Protein AF-A0A951U1X3-F1 (afdb_monomer)

Mean predicted aligned error: 3.54 Å

Sequence (59 aa):
MPIPNAENAIVEIRKLRDYCLNPNHDNGKHKARLSLASLGMTAESAEELREILKRSPRL

Solvent-accessible surface area (backbone atoms only — not comparable to full-atom values): 3331 Å² total; per-residue (Å²): 131,78,60,84,67,18,67,74,56,89,72,61,59,60,54,35,27,63,27,40,25,16,67,84,26,92,82,20,22,66,47,12,50,48,40,32,76,76,68,71,39,43,40,85,40,28,66,60,50,46,54,57,63,30,53,52,75,85,125

Nearest PDB structures (foldseek):
  5oql-assembly1_0  TM=3.758E-01  e=4.423E+00  Thermochaetoides thermophila DSM 1495

Radius of gyration: 12.1 Å; Cα contacts (8 Å, |Δi|>4): 73; chains: 1; bounding box: 24×21×37 Å

Secondary structure (DSSP, 8-state):
-PPTTGGG----HHIIIIIIT-TTSTTTHHHHHHHHHHH---GGGHHHHHHHHH-----

pLDDT: mean 92.88, std 10.05, range [52.28, 98.38]

Structure (mmCIF, N/CA/C/O backbone):
data_AF-A0A951U1X3-F1
#
_entry.id   AF-A0A951U1X3-F1
#
loop_
_atom_site.group_PDB
_atom_site.id
_atom_site.type_symbol
_atom_site.label_atom_id
_atom_site.label_a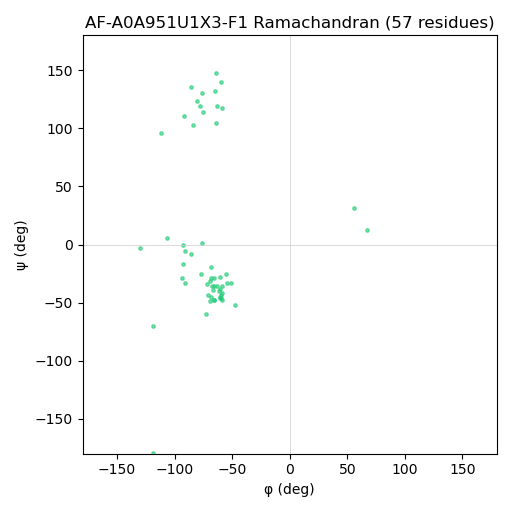lt_id
_atom_site.label_comp_id
_atom_site.label_asym_id
_atom_site.label_entity_id
_atom_site.label_seq_id
_atom_site.pdbx_PDB_ins_code
_atom_site.Cartn_x
_atom_site.Cartn_y
_atom_site.Cartn_z
_atom_site.occupancy
_atom_site.B_iso_or_equiv
_atom_site.auth_seq_id
_atom_site.auth_comp_id
_atom_site.auth_asym_id
_atom_site.auth_atom_id
_atom_site.pdbx_PDB_model_num
ATOM 1 N N . MET A 1 1 ? -8.167 15.157 11.842 1.00 76.06 1 MET A N 1
ATOM 2 C CA . MET A 1 1 ? -9.329 14.389 12.337 1.00 76.06 1 MET A CA 1
ATOM 3 C C . MET A 1 1 ? -8.953 12.915 12.274 1.00 76.06 1 MET A C 1
ATOM 5 O O . MET A 1 1 ? -8.509 12.507 11.205 1.00 76.06 1 MET A O 1
ATOM 9 N N . PRO A 1 2 ? -9.019 12.150 13.378 1.00 79.75 2 PRO A N 1
ATOM 10 C CA . PRO A 1 2 ? -8.784 10.707 13.327 1.00 79.75 2 PRO A CA 1
ATOM 11 C C . PRO A 1 2 ? -9.865 10.024 12.484 1.00 79.75 2 PRO A C 1
ATOM 13 O O . PRO A 1 2 ? -11.005 10.486 12.456 1.00 79.75 2 PRO A O 1
ATOM 16 N N . ILE A 1 3 ? -9.506 8.943 1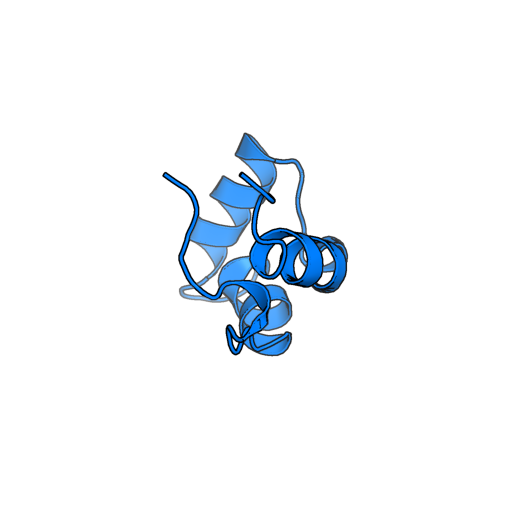1.788 1.00 83.50 3 ILE A N 1
ATOM 17 C CA . ILE A 1 3 ? -10.472 8.120 11.051 1.00 83.50 3 ILE A CA 1
ATOM 18 C C . ILE A 1 3 ? -11.195 7.234 12.078 1.00 83.50 3 ILE A C 1
ATOM 20 O O . ILE A 1 3 ? -10.524 6.451 12.755 1.00 83.50 3 ILE A O 1
ATOM 24 N N . PRO A 1 4 ? -12.529 7.333 12.229 1.00 87.81 4 PRO A N 1
ATOM 25 C CA . PRO A 1 4 ? -13.267 6.467 13.144 1.00 87.81 4 PRO A CA 1
ATOM 26 C C . PRO A 1 4 ? -13.107 4.990 12.766 1.00 87.81 4 PRO A C 1
ATOM 28 O O . PRO A 1 4 ? -13.165 4.651 11.584 1.00 87.81 4 PRO A O 1
ATOM 31 N N . ASN A 1 5 ? -12.959 4.115 13.766 1.00 89.56 5 ASN A N 1
ATOM 32 C CA . ASN A 1 5 ? -12.841 2.660 13.594 1.00 89.56 5 ASN A CA 1
ATOM 33 C C . ASN A 1 5 ? -11.693 2.219 12.662 1.00 89.56 5 ASN A C 1
ATOM 35 O O . ASN A 1 5 ? -11.818 1.199 11.978 1.00 89.56 5 ASN A O 1
ATOM 39 N N . ALA A 1 6 ? -10.589 2.972 12.602 1.00 90.94 6 ALA A N 1
ATOM 40 C CA . ALA A 1 6 ? -9.431 2.647 11.764 1.00 90.94 6 ALA A CA 1
ATOM 41 C C . ALA A 1 6 ? -8.881 1.231 12.028 1.00 90.94 6 ALA A C 1
ATOM 43 O O . ALA A 1 6 ? -8.457 0.543 11.102 1.00 90.94 6 ALA A O 1
ATOM 44 N N . GLU A 1 7 ? -8.968 0.747 13.266 1.00 91.75 7 GLU A N 1
ATOM 45 C CA . GLU A 1 7 ? -8.566 -0.603 13.661 1.00 91.75 7 GLU A CA 1
ATOM 46 C C . GLU A 1 7 ? -9.353 -1.712 12.940 1.00 91.75 7 GLU A C 1
ATOM 48 O O . GLU A 1 7 ? -8.816 -2.797 12.698 1.00 91.75 7 GLU A O 1
ATOM 53 N N . ASN A 1 8 ? -10.593 -1.412 12.537 1.00 92.62 8 ASN A N 1
ATOM 54 C CA . ASN A 1 8 ? -11.489 -2.308 11.807 1.00 92.62 8 ASN A CA 1
ATOM 55 C C . ASN A 1 8 ? -11.375 -2.141 10.281 1.00 92.62 8 ASN A C 1
ATOM 57 O O . ASN A 1 8 ? -12.075 -2.823 9.532 1.00 92.62 8 ASN A O 1
ATOM 61 N N . ALA A 1 9 ? -10.513 -1.240 9.796 1.00 92.25 9 ALA A N 1
ATOM 62 C CA . ALA A 1 9 ? -10.343 -1.014 8.369 1.00 92.25 9 ALA A CA 1
ATOM 63 C C . ALA A 1 9 ? -9.760 -2.254 7.675 1.00 92.25 9 ALA A C 1
ATOM 65 O O . ALA A 1 9 ? -8.740 -2.820 8.086 1.00 92.25 9 ALA A O 1
ATOM 66 N N . ILE A 1 10 ? -10.381 -2.640 6.559 1.00 94.88 10 ILE A N 1
ATOM 67 C CA . ILE A 1 10 ? -9.852 -3.677 5.674 1.00 94.88 10 ILE A CA 1
ATOM 68 C C . ILE A 1 10 ? -8.841 -3.022 4.737 1.00 94.88 10 ILE A C 1
ATOM 70 O O . ILE A 1 10 ? -9.194 -2.354 3.765 1.00 94.88 10 ILE A O 1
ATOM 74 N N . VAL A 1 11 ? -7.563 -3.229 5.037 1.00 95.12 11 VAL A N 1
ATOM 75 C CA . VAL A 1 11 ? -6.450 -2.743 4.222 1.00 95.12 11 VAL A CA 1
ATOM 76 C C . VAL A 1 11 ? -5.760 -3.945 3.588 1.00 95.12 11 VAL A C 1
ATOM 78 O O . VAL A 1 11 ? -4.927 -4.612 4.203 1.00 95.12 11 VAL A O 1
ATOM 81 N N . GLU A 1 12 ? -6.139 -4.250 2.346 1.00 97.56 12 GLU A N 1
ATOM 82 C CA . GLU A 1 12 ? -5.531 -5.347 1.597 1.00 97.56 12 GLU A CA 1
ATOM 83 C C . GLU A 1 12 ? -4.046 -5.082 1.344 1.00 97.56 12 GLU A C 1
ATOM 85 O O . GLU A 1 12 ? -3.679 -4.143 0.632 1.00 97.56 12 GLU A O 1
ATOM 90 N N . ILE A 1 13 ? -3.189 -5.966 1.859 1.00 97.88 13 ILE A N 1
ATOM 91 C CA . ILE A 1 13 ? -1.736 -5.818 1.729 1.00 97.88 13 ILE A CA 1
ATOM 92 C C . ILE A 1 13 ? -1.284 -5.771 0.264 1.00 97.88 13 ILE A C 1
ATOM 94 O O . ILE A 1 13 ? -0.415 -4.981 -0.089 1.00 97.88 13 ILE A O 1
ATOM 98 N N . ARG A 1 14 ? -1.938 -6.535 -0.620 1.00 97.88 14 ARG A N 1
ATOM 99 C CA . ARG A 1 14 ? -1.662 -6.534 -2.067 1.00 97.88 14 ARG A CA 1
ATOM 100 C C . ARG A 1 14 ? -1.955 -5.182 -2.709 1.00 97.88 14 ARG A C 1
ATOM 102 O O . ARG A 1 14 ? -1.218 -4.739 -3.579 1.00 97.88 14 ARG A O 1
ATOM 109 N N . LYS A 1 15 ? -2.985 -4.469 -2.247 1.00 97.19 15 LYS A N 1
ATOM 110 C CA . LYS A 1 15 ? -3.304 -3.130 -2.759 1.00 97.19 15 LYS A CA 1
ATOM 111 C C . LYS A 1 15 ? -2.249 -2.105 -2.346 1.00 97.19 15 LYS A C 1
ATOM 113 O O . LYS A 1 15 ? -1.988 -1.173 -3.101 1.00 97.19 15 LYS A O 1
ATOM 118 N N . LEU A 1 16 ? -1.619 -2.289 -1.186 1.00 97.81 16 LEU A N 1
ATOM 119 C CA . LEU A 1 16 ? -0.473 -1.480 -0.778 1.00 97.81 16 LEU A CA 1
ATOM 120 C C . LEU A 1 16 ? 0.778 -1.851 -1.574 1.00 97.81 16 LEU A C 1
ATOM 122 O O . LEU A 1 16 ? 1.301 -1.011 -2.299 1.00 97.81 16 LEU A O 1
ATOM 126 N N . ARG A 1 17 ? 1.216 -3.107 -1.480 1.00 98.38 17 ARG A N 1
ATOM 127 C CA . ARG A 1 17 ? 2.487 -3.582 -2.035 1.00 98.38 17 ARG A CA 1
ATOM 128 C C . ARG A 1 17 ? 2.502 -3.610 -3.560 1.00 98.38 17 ARG A C 1
ATOM 130 O O . ARG A 1 17 ? 3.433 -3.094 -4.165 1.00 98.38 17 ARG A O 1
ATOM 137 N N . ASP A 1 18 ? 1.471 -4.188 -4.171 1.00 98.25 18 ASP A N 1
ATOM 138 C CA . ASP A 1 18 ? 1.480 -4.539 -5.594 1.00 98.25 18 ASP A CA 1
ATOM 139 C C . ASP A 1 18 ? 0.892 -3.414 -6.466 1.00 98.25 18 ASP A C 1
ATOM 141 O O . ASP A 1 18 ? 1.157 -3.375 -7.667 1.00 98.25 18 ASP A O 1
ATOM 145 N N . TYR A 1 19 ? 0.157 -2.463 -5.865 1.00 98.00 19 TYR A N 1
ATOM 146 C CA . TYR A 1 19 ? -0.449 -1.308 -6.545 1.00 98.00 19 TYR A CA 1
ATOM 147 C C . TYR A 1 19 ? 0.055 0.047 -6.027 1.00 98.00 19 TYR A C 1
ATOM 149 O O . TYR A 1 19 ? 0.756 0.748 -6.752 1.00 98.00 19 TYR A O 1
ATOM 157 N N . CYS A 1 20 ? -0.302 0.452 -4.803 1.00 97.75 20 CYS A N 1
ATOM 158 C CA . CYS A 1 20 ? -0.070 1.822 -4.322 1.00 97.75 20 CYS A CA 1
ATOM 159 C C . CYS A 1 20 ? 1.412 2.182 -4.168 1.00 97.75 20 CYS A C 1
ATOM 161 O O . CYS A 1 20 ? 1.771 3.327 -4.419 1.00 97.75 20 CYS A O 1
ATOM 163 N N . LEU A 1 21 ? 2.245 1.230 -3.751 1.00 98.25 21 LEU A N 1
ATOM 164 C CA . LEU A 1 21 ? 3.678 1.412 -3.501 1.00 98.25 21 LEU A CA 1
ATOM 165 C C . LEU A 1 21 ? 4.548 0.768 -4.589 1.00 98.25 21 LEU A C 1
ATOM 167 O O . LEU A 1 21 ? 5.772 0.759 -4.477 1.00 98.25 21 LEU A O 1
ATOM 171 N N . ASN A 1 22 ? 3.927 0.250 -5.654 1.00 98.31 22 ASN A N 1
ATOM 172 C CA . ASN A 1 22 ? 4.627 -0.380 -6.763 1.00 98.31 22 ASN A CA 1
ATOM 173 C C . ASN A 1 22 ? 4.940 0.646 -7.869 1.00 98.31 22 ASN A C 1
ATOM 175 O O . ASN A 1 22 ? 4.023 1.078 -8.579 1.00 98.31 22 ASN A O 1
ATOM 179 N N . PRO A 1 23 ? 6.217 1.017 -8.082 1.00 97.75 23 PRO A N 1
ATOM 180 C CA . PRO A 1 23 ? 6.594 1.948 -9.144 1.00 97.75 23 PRO A CA 1
ATOM 181 C C . PRO A 1 23 ? 6.401 1.369 -10.554 1.00 97.75 23 PRO A C 1
ATOM 183 O O . PRO A 1 23 ? 6.295 2.137 -11.507 1.00 97.75 23 PRO A O 1
ATOM 186 N N . ASN A 1 24 ? 6.315 0.042 -10.689 1.00 97.94 24 ASN A N 1
ATOM 187 C CA . ASN A 1 24 ? 6.136 -0.648 -11.966 1.00 97.94 24 ASN A CA 1
ATOM 188 C C . ASN A 1 24 ? 4.661 -0.878 -12.325 1.00 97.94 24 ASN A C 1
ATOM 190 O O . ASN A 1 24 ? 4.373 -1.356 -13.416 1.00 97.94 24 ASN A O 1
ATOM 194 N N . HIS A 1 25 ? 3.713 -0.558 -11.438 1.00 98.06 25 HIS A N 1
ATOM 195 C CA . HIS A 1 25 ? 2.299 -0.738 -11.747 1.00 98.06 25 HIS A CA 1
ATOM 196 C C . HIS A 1 25 ? 1.808 0.367 -12.690 1.00 98.06 25 HIS A C 1
ATOM 198 O O . HIS A 1 25 ? 1.914 1.551 -12.367 1.00 98.06 25 HIS A O 1
ATOM 204 N N . ASP A 1 26 ? 1.132 -0.012 -13.779 1.00 97.19 26 ASP A N 1
ATOM 205 C CA . ASP A 1 26 ? 0.659 0.898 -14.837 1.00 97.19 26 ASP A CA 1
ATOM 206 C C . ASP A 1 26 ? -0.052 2.150 -14.305 1.00 97.19 26 ASP A C 1
ATOM 208 O O . ASP A 1 26 ? 0.341 3.275 -14.619 1.00 97.19 26 ASP A O 1
ATOM 212 N N . ASN A 1 27 ? -1.043 1.947 -13.431 1.00 96.38 27 ASN A N 1
ATOM 213 C CA . ASN A 1 27 ? -1.796 3.016 -12.767 1.00 96.38 27 ASN A CA 1
ATOM 214 C C . ASN A 1 27 ? -1.238 3.424 -11.383 1.00 96.38 27 ASN A C 1
ATOM 216 O O . ASN A 1 27 ? -1.418 4.562 -10.942 1.00 96.38 27 ASN A O 1
ATOM 220 N N . GLY A 1 28 ? -0.591 2.498 -10.668 1.00 97.06 28 GLY A N 1
ATOM 221 C CA . GLY A 1 28 ? -0.136 2.677 -9.286 1.00 97.06 28 GLY A CA 1
ATOM 222 C C . GLY A 1 28 ? 1.132 3.520 -9.147 1.00 97.06 28 GLY A C 1
ATOM 223 O O . GLY A 1 28 ? 1.301 4.211 -8.142 1.00 97.06 28 G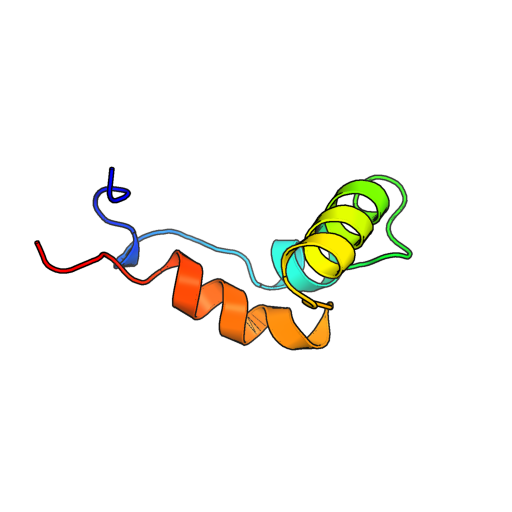LY A O 1
ATOM 224 N N . LYS A 1 29 ? 1.966 3.575 -10.192 1.00 98.00 29 LYS A N 1
ATOM 225 C CA . LYS A 1 29 ? 3.271 4.259 -10.201 1.00 98.00 29 LYS A CA 1
ATOM 226 C C . LYS A 1 29 ? 3.257 5.711 -9.720 1.00 98.00 29 LYS A C 1
ATOM 228 O O . LYS A 1 29 ? 4.213 6.169 -9.100 1.00 98.00 29 LYS A O 1
ATOM 233 N N . HIS A 1 30 ? 2.177 6.453 -9.973 1.00 98.12 30 HIS A N 1
ATOM 234 C CA . HIS A 1 30 ? 2.057 7.846 -9.530 1.00 98.12 30 HIS A CA 1
ATOM 235 C C . HIS A 1 30 ? 1.860 7.962 -8.013 1.00 98.12 30 HIS A C 1
ATOM 237 O O . HIS A 1 30 ? 2.376 8.895 -7.403 1.00 98.12 30 HIS A O 1
ATOM 243 N N . LYS A 1 31 ? 1.162 6.994 -7.403 1.00 97.44 31 LYS A N 1
ATOM 244 C CA . LYS A 1 31 ? 1.023 6.886 -5.945 1.00 97.44 31 LYS A CA 1
ATOM 245 C C . LYS A 1 31 ? 2.346 6.452 -5.328 1.00 97.44 31 LYS A C 1
ATOM 247 O O . LYS A 1 31 ? 2.791 7.096 -4.390 1.00 97.44 31 LYS A O 1
ATOM 252 N N . ALA A 1 32 ? 3.020 5.475 -5.937 1.00 98.38 32 ALA A N 1
ATOM 253 C CA . ALA A 1 32 ? 4.320 5.002 -5.471 1.00 98.38 32 ALA A CA 1
ATOM 254 C C . ALA A 1 32 ? 5.360 6.131 -5.464 1.00 98.38 32 ALA A C 1
ATOM 256 O O . ALA A 1 32 ? 6.074 6.315 -4.484 1.00 98.38 32 ALA A O 1
ATOM 257 N N . ARG A 1 33 ? 5.386 6.957 -6.522 1.00 98.25 33 ARG A N 1
ATOM 258 C CA . ARG A 1 33 ? 6.255 8.139 -6.593 1.00 98.25 33 ARG A CA 1
ATOM 259 C C . ARG A 1 33 ? 5.958 9.143 -5.481 1.00 98.25 33 ARG A C 1
ATOM 261 O O . ARG A 1 33 ? 6.895 9.659 -4.884 1.00 98.25 33 ARG A O 1
ATOM 268 N N . LEU A 1 34 ? 4.683 9.431 -5.219 1.00 97.75 34 LEU A N 1
ATOM 269 C CA . LEU A 1 34 ? 4.292 10.359 -4.159 1.00 97.75 34 LEU A CA 1
ATOM 270 C C . LEU A 1 34 ? 4.663 9.811 -2.776 1.00 97.75 34 LEU A C 1
ATOM 272 O O . LEU A 1 34 ? 5.279 10.521 -1.991 1.00 97.75 34 LEU A O 1
ATOM 276 N N . SER A 1 35 ? 4.343 8.548 -2.494 1.00 97.06 35 SER A N 1
ATOM 277 C CA . SER A 1 35 ? 4.693 7.888 -1.233 1.00 97.06 35 SER A CA 1
ATOM 278 C C . SER A 1 35 ? 6.201 7.879 -0.989 1.00 97.06 35 SER A C 1
ATOM 280 O O . SER A 1 35 ? 6.634 8.197 0.116 1.00 97.06 35 SER A O 1
ATOM 282 N N . LEU A 1 36 ? 7.005 7.607 -2.019 1.00 98.06 36 LEU A N 1
ATOM 283 C CA . LEU A 1 36 ? 8.460 7.681 -1.919 1.00 98.06 36 LEU A CA 1
ATOM 284 C C . LEU A 1 36 ? 8.940 9.117 -1.670 1.00 98.06 36 LEU A C 1
ATOM 286 O O . LEU A 1 36 ? 9.735 9.348 -0.767 1.00 98.06 36 LEU A O 1
ATOM 290 N N . ALA A 1 37 ? 8.445 10.090 -2.438 1.00 98.19 37 ALA A N 1
ATOM 291 C CA . ALA A 1 37 ? 8.888 11.481 -2.338 1.00 98.19 37 ALA A CA 1
ATOM 292 C C . ALA A 1 37 ? 8.485 12.154 -1.017 1.00 98.19 37 ALA A C 1
ATOM 294 O O . ALA A 1 37 ? 9.228 12.979 -0.497 1.00 98.19 37 ALA A O 1
ATOM 295 N N . SER A 1 38 ? 7.306 11.828 -0.485 1.00 97.12 38 SER A N 1
ATOM 296 C CA . SER A 1 38 ? 6.776 12.451 0.729 1.00 97.12 38 SER A CA 1
ATOM 297 C C . SER A 1 38 ? 7.155 11.708 2.007 1.00 97.12 38 SER A C 1
ATOM 299 O O . SER A 1 38 ? 7.3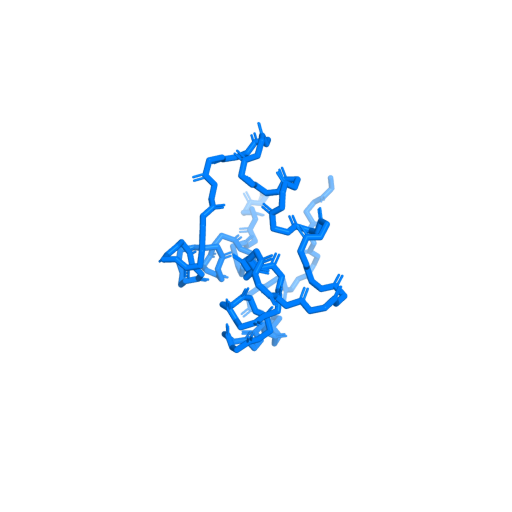01 12.349 3.042 1.00 97.12 38 SER A O 1
ATOM 301 N N . LEU A 1 39 ? 7.271 10.376 1.957 1.00 95.31 39 LEU A N 1
ATOM 302 C CA . LEU A 1 39 ? 7.393 9.529 3.151 1.00 95.31 39 LEU A CA 1
ATOM 303 C C . LEU A 1 39 ? 8.564 8.538 3.090 1.00 95.31 39 LEU A C 1
ATOM 305 O O . LEU A 1 39 ? 8.762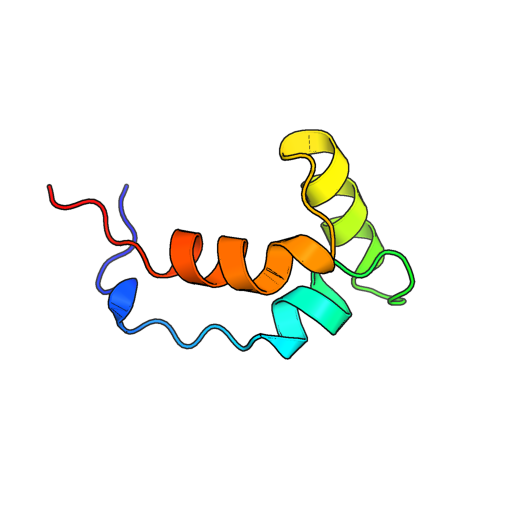 7.793 4.042 1.00 95.31 39 LEU A O 1
ATOM 309 N N . GLY A 1 40 ? 9.315 8.476 1.986 1.00 97.44 40 GLY A N 1
ATOM 310 C CA . GLY A 1 40 ? 10.386 7.488 1.814 1.00 97.44 40 GLY A CA 1
ATOM 311 C C . GLY A 1 40 ? 9.891 6.040 1.711 1.00 97.44 40 GLY A C 1
ATOM 312 O O . GLY A 1 40 ? 10.693 5.116 1.801 1.00 97.44 40 GLY A O 1
ATOM 313 N N . MET A 1 41 ? 8.584 5.824 1.535 1.00 97.75 41 MET A N 1
ATOM 314 C CA . MET A 1 41 ? 7.984 4.490 1.565 1.00 97.75 41 MET A CA 1
ATOM 315 C C . MET A 1 41 ? 8.045 3.804 0.201 1.00 97.75 41 MET A C 1
ATOM 317 O O . MET A 1 41 ? 7.691 4.390 -0.826 1.00 97.75 41 MET A O 1
ATOM 321 N N . THR A 1 42 ? 8.427 2.530 0.212 1.00 98.19 42 THR A N 1
ATOM 322 C CA . THR A 1 42 ? 8.455 1.643 -0.960 1.00 98.19 42 THR A CA 1
ATOM 3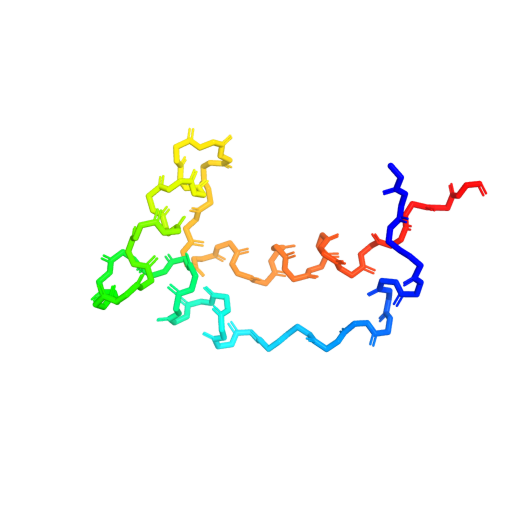23 C C . THR A 1 42 ? 7.510 0.461 -0.746 1.00 98.19 42 THR A C 1
ATOM 325 O O . THR A 1 42 ? 6.862 0.351 0.293 1.00 98.19 42 THR A O 1
ATOM 328 N N . ALA A 1 43 ? 7.426 -0.460 -1.711 1.00 98.06 43 ALA A N 1
ATOM 329 C CA . ALA A 1 43 ? 6.660 -1.696 -1.552 1.00 98.06 43 ALA A CA 1
ATOM 330 C C . ALA A 1 43 ? 7.079 -2.523 -0.316 1.00 98.06 43 ALA A C 1
ATOM 332 O O . ALA A 1 43 ? 6.251 -3.248 0.233 1.00 98.06 43 ALA A O 1
ATOM 333 N N . GLU A 1 44 ? 8.322 -2.385 0.157 1.00 98.19 44 GLU A N 1
ATOM 334 C CA . GLU A 1 44 ? 8.816 -3.039 1.379 1.00 98.19 44 GLU A CA 1
ATOM 335 C C . GLU A 1 44 ? 8.161 -2.470 2.646 1.00 98.19 44 GLU A C 1
ATOM 337 O O . GLU A 1 44 ? 7.930 -3.198 3.609 1.00 98.19 44 GLU A O 1
ATOM 342 N N . SER A 1 45 ? 7.753 -1.199 2.620 1.00 98.06 45 SER A N 1
ATOM 343 C CA . SER A 1 45 ? 7.046 -0.528 3.716 1.00 98.06 45 SER A CA 1
ATOM 344 C C . SER A 1 45 ? 5.564 -0.923 3.818 1.00 98.06 45 SER A C 1
ATOM 346 O O . SER A 1 45 ? 4.844 -0.378 4.650 1.00 98.06 45 SER A O 1
ATOM 348 N N . ALA A 1 46 ? 5.054 -1.825 2.968 1.00 97.81 46 ALA A N 1
ATOM 349 C CA . ALA A 1 46 ? 3.616 -2.088 2.858 1.00 97.81 46 ALA A CA 1
ATOM 350 C C . ALA A 1 46 ? 2.975 -2.607 4.158 1.00 97.81 46 ALA A C 1
ATOM 352 O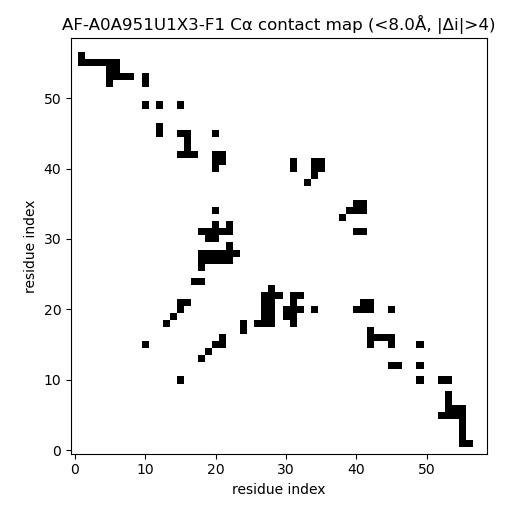 O . ALA A 1 46 ? 1.864 -2.194 4.493 1.00 97.81 46 ALA A O 1
ATOM 353 N N . GLU A 1 47 ? 3.658 -3.490 4.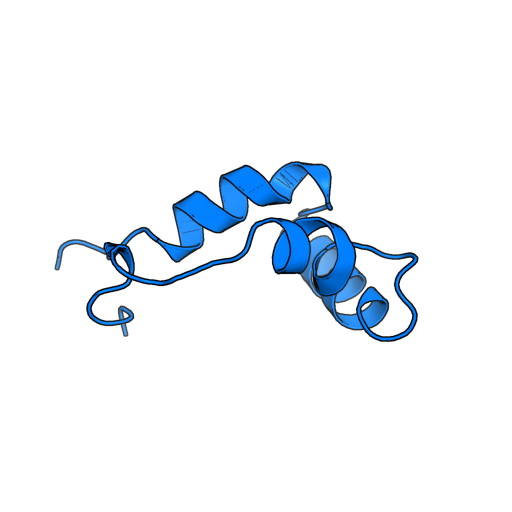890 1.00 97.75 47 GLU A N 1
ATOM 354 C CA . GLU A 1 47 ? 3.169 -3.996 6.182 1.00 97.75 47 GLU A CA 1
ATOM 355 C C . GLU A 1 47 ? 3.182 -2.893 7.248 1.00 97.75 47 GLU A C 1
ATOM 357 O O . GLU A 1 47 ? 2.184 -2.684 7.933 1.00 97.75 47 GLU A O 1
ATOM 362 N N . GLU A 1 48 ? 4.265 -2.116 7.328 1.00 96.31 48 GLU A N 1
ATOM 363 C CA . GLU A 1 48 ? 4.364 -0.977 8.246 1.00 96.31 48 GLU A CA 1
ATOM 364 C C . GLU A 1 48 ? 3.254 0.049 7.984 1.00 96.31 48 GLU A C 1
ATOM 366 O O . GLU A 1 48 ? 2.544 0.462 8.905 1.00 96.31 48 GLU A O 1
ATOM 371 N N . LEU A 1 49 ? 3.043 0.413 6.717 1.00 95.44 49 LEU A N 1
ATOM 372 C CA . LEU A 1 49 ? 1.984 1.333 6.323 1.00 95.44 49 LEU A CA 1
ATOM 373 C C . LEU A 1 49 ? 0.602 0.784 6.688 1.00 95.44 49 LEU A C 1
ATOM 375 O O . LEU A 1 49 ? -0.258 1.550 7.120 1.00 95.44 49 LEU A O 1
ATOM 379 N N . ARG A 1 50 ? 0.372 -0.527 6.552 1.00 95.81 50 ARG A N 1
ATOM 380 C CA . ARG A 1 50 ? -0.895 -1.143 6.962 1.00 95.81 50 ARG A CA 1
ATOM 381 C C . ARG A 1 50 ? -1.152 -0.939 8.450 1.00 95.81 50 ARG A C 1
ATOM 383 O O . ARG A 1 50 ? -2.256 -0.549 8.823 1.00 95.81 50 ARG A O 1
ATOM 390 N N . GLU A 1 51 ? -0.143 -1.163 9.283 1.00 94.25 51 GLU A N 1
ATOM 391 C CA . GLU A 1 51 ? -0.271 -0.973 10.726 1.00 94.25 51 GLU A CA 1
ATOM 392 C C . GLU A 1 51 ? -0.482 0.499 11.087 1.00 94.25 51 GLU A C 1
ATOM 394 O O . GLU A 1 51 ? -1.326 0.807 11.926 1.00 94.25 51 GLU A O 1
ATOM 399 N N . ILE A 1 52 ? 0.200 1.427 10.409 1.00 92.31 52 ILE A N 1
ATOM 400 C CA . ILE A 1 52 ? -0.029 2.869 10.578 1.00 92.31 52 ILE A CA 1
ATOM 401 C C . ILE A 1 52 ? -1.472 3.243 10.214 1.00 92.31 52 ILE A C 1
ATOM 403 O O . ILE A 1 52 ? -2.125 3.949 10.978 1.00 92.31 52 ILE A O 1
ATOM 407 N N . LEU A 1 53 ? -1.995 2.752 9.086 1.00 91.94 53 LEU A N 1
ATOM 408 C CA . LEU A 1 53 ? -3.360 3.048 8.636 1.00 91.94 53 LEU A CA 1
ATOM 409 C C . LEU A 1 53 ? -4.433 2.475 9.568 1.00 91.94 53 LEU A C 1
ATOM 411 O O . LEU A 1 53 ? -5.518 3.043 9.664 1.00 91.94 53 LEU A O 1
ATOM 415 N N . LYS A 1 54 ? -4.134 1.366 10.252 1.00 92.19 54 LYS A N 1
ATOM 416 C CA . LYS A 1 54 ? -5.034 0.744 11.230 1.00 92.19 54 LYS A CA 1
ATOM 417 C C . LYS A 1 54 ? -4.910 1.330 12.635 1.00 92.19 54 LYS A C 1
ATOM 419 O O . LYS A 1 54 ? -5.711 0.998 13.508 1.00 92.19 54 LYS A O 1
ATOM 424 N N . ARG A 1 55 ? -3.931 2.201 12.891 1.00 87.81 55 ARG A N 1
ATOM 425 C CA . ARG A 1 55 ? -3.837 2.900 14.174 1.00 87.81 55 ARG A CA 1
ATOM 426 C C . ARG A 1 55 ? -4.892 3.998 14.234 1.00 87.81 55 ARG A C 1
ATOM 428 O O . ARG A 1 55 ? -4.811 5.000 13.533 1.00 87.81 55 ARG A O 1
ATOM 435 N N . SER A 1 56 ? -5.847 3.832 15.141 1.00 69.38 56 SER A N 1
ATOM 436 C CA . SER A 1 56 ? -6.672 4.937 15.617 1.00 69.38 56 SER A CA 1
ATOM 437 C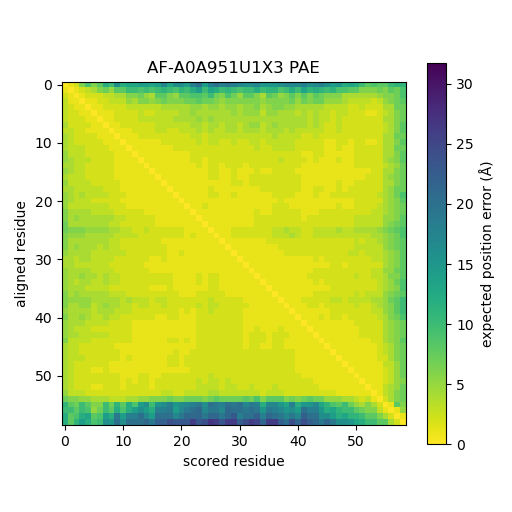 C . SER A 1 56 ? -5.879 5.722 16.673 1.00 69.38 56 SER A C 1
ATOM 439 O O . SER A 1 56 ? -5.417 5.114 17.646 1.00 69.38 56 SER A O 1
ATOM 441 N N . PRO A 1 57 ? -5.664 7.044 16.520 1.00 63.34 57 PRO A N 1
ATOM 442 C CA . PRO A 1 57 ? -5.183 7.866 17.621 1.00 63.34 57 PRO A CA 1
ATOM 443 C C . PRO A 1 57 ? -6.192 7.751 18.765 1.00 63.34 57 PRO A C 1
ATOM 445 O O . PRO A 1 57 ? -7.353 8.124 18.596 1.00 63.34 57 PRO A O 1
ATOM 448 N N . ARG A 1 58 ? -5.766 7.212 19.914 1.00 55.91 58 ARG A N 1
ATOM 449 C CA . ARG A 1 58 ? -6.558 7.307 21.144 1.00 55.91 58 ARG A CA 1
ATOM 450 C C . ARG A 1 58 ? -6.627 8.794 21.491 1.00 55.91 58 ARG A C 1
ATOM 452 O O . ARG A 1 58 ? -5.605 9.365 21.865 1.00 55.91 58 ARG A O 1
ATOM 459 N N . LEU A 1 59 ? -7.780 9.409 21.232 1.00 52.28 59 LEU A N 1
ATOM 460 C CA . LEU A 1 59 ? -8.120 10.731 21.753 1.00 52.28 59 LEU A CA 1
ATOM 461 C C . LEU A 1 59 ? -8.309 10.646 23.268 1.00 52.28 59 LEU A C 1
ATOM 463 O O . LEU A 1 59 ? -8.861 9.616 23.722 1.00 52.28 59 LEU A O 1
#

Foldseek 3Di:
DWDPQQLVDDDDLCCQQVACQDCPDPNNNVNNVVCCVPPVDHSVCSVVVSVVSSDGPPD